Protein AF-A0A7K3HFZ1-F1 (afdb_monomer)

Mean predicted aligned error: 16.38 Å

Solvent-accessible surface area (backbone atoms only — not comparable to full-atom values): 7393 Å² total; per-residue (Å²): 140,80,95,82,77,86,82,77,77,80,77,82,74,72,83,75,73,71,74,68,73,83,69,56,60,66,58,52,51,49,49,54,52,70,71,32,64,67,58,50,52,52,53,49,52,62,49,54,76,75,45,64,87,87,49,98,55,57,67,56,51,53,51,52,52,51,48,50,53,50,50,52,51,52,52,50,51,49,49,48,51,56,50,46,46,55,52,48,50,56,31,55,76,40,48,69,55,47,51,47,54,54,51,50,53,51,50,50,51,50,50,49,50,51,51,47,52,56,58,63,73,74,112

Sequence (123 aa):
MATAGTGTSTDDGTATGTAAPAERPFRRALVISLLNPKAILFFVSFFVQFVDPGYAHPALSFLLLGTFCTLFSFLYLTTLILGGSRIAERFRSRSRLSAGVTSAAGALFLGFAVKLSLSSAAG

Structure (mmCIF, N/CA/C/O backbone):
data_AF-A0A7K3HFZ1-F1
#
_entry.id   AF-A0A7K3HFZ1-F1
#
loop_
_atom_site.group_PDB
_atom_site.id
_atom_site.type_symbol
_atom_site.label_atom_id
_atom_site.label_alt_id
_atom_site.label_comp_id
_atom_site.label_asym_id
_atom_site.label_entity_id
_atom_site.label_seq_id
_atom_site.pdbx_PDB_ins_code
_atom_site.Cartn_x
_atom_site.Cartn_y
_atom_site.Cartn_z
_atom_site.occupancy
_atom_site.B_iso_or_equiv
_atom_site.auth_seq_id
_atom_site.auth_comp_id
_atom_site.auth_asym_id
_atom_site.auth_atom_id
_atom_site.pdbx_PDB_model_num
ATOM 1 N N . MET A 1 1 ? -52.614 -22.013 44.441 1.00 42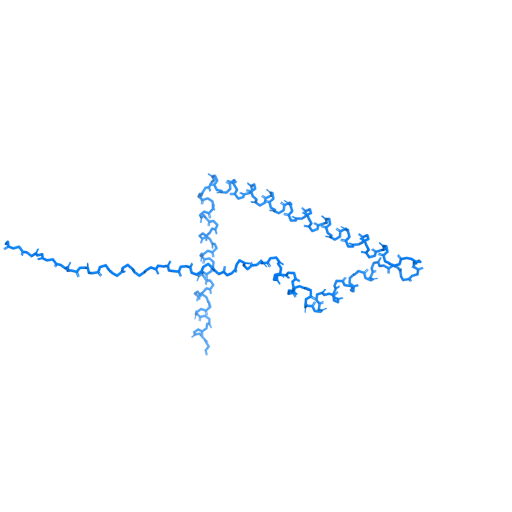.16 1 MET A N 1
ATOM 2 C CA . MET A 1 1 ? -52.038 -23.174 43.729 1.00 42.16 1 MET A CA 1
ATOM 3 C C . MET A 1 1 ? -52.814 -23.304 42.424 1.00 42.16 1 MET A C 1
ATOM 5 O O . MET A 1 1 ? -54.000 -23.547 42.509 1.00 42.16 1 MET A O 1
ATOM 9 N N . ALA A 1 2 ? -52.315 -23.035 41.224 1.00 43.53 2 ALA A N 1
ATOM 10 C CA . ALA A 1 2 ? -51.001 -22.634 40.746 1.00 43.53 2 ALA A CA 1
ATOM 11 C C . ALA A 1 2 ? -51.198 -21.886 39.406 1.00 43.53 2 ALA A C 1
ATOM 13 O O . ALA A 1 2 ? -52.012 -22.299 38.585 1.00 43.53 2 ALA A O 1
ATOM 14 N N . THR A 1 3 ? -50.461 -20.793 39.214 1.00 46.00 3 THR A N 1
ATOM 15 C CA . THR A 1 3 ? -50.266 -20.107 37.930 1.00 46.00 3 THR A CA 1
ATOM 16 C C . THR A 1 3 ? -49.123 -20.807 37.198 1.00 46.00 3 THR A C 1
ATOM 18 O O . THR A 1 3 ? -48.009 -20.796 37.712 1.00 46.00 3 THR A O 1
ATOM 21 N N . ALA A 1 4 ? -49.379 -21.413 36.038 1.00 43.44 4 ALA A N 1
ATOM 22 C CA . ALA A 1 4 ? -48.384 -21.844 35.046 1.00 43.44 4 ALA A CA 1
ATOM 23 C C . ALA A 1 4 ? -49.150 -22.366 33.812 1.00 43.44 4 ALA A C 1
ATOM 25 O O . ALA A 1 4 ? -50.170 -23.018 33.970 1.00 43.44 4 ALA A O 1
ATOM 26 N N . GLY A 1 5 ? -48.759 -22.137 32.568 1.00 42.06 5 GLY A N 1
ATOM 27 C CA . GLY A 1 5 ? -47.545 -21.529 32.072 1.00 42.06 5 GLY A CA 1
ATOM 28 C C . GLY A 1 5 ? -47.727 -21.169 30.602 1.00 42.06 5 GLY A C 1
ATOM 29 O O . GLY A 1 5 ? -48.486 -21.788 29.859 1.00 42.06 5 GLY A O 1
ATOM 30 N N . THR A 1 6 ? -47.027 -20.112 30.235 1.00 46.72 6 THR A N 1
ATOM 31 C CA . THR A 1 6 ? -46.803 -19.594 28.896 1.00 46.72 6 THR A CA 1
ATOM 32 C C . THR A 1 6 ? -46.291 -20.708 27.983 1.00 46.72 6 THR A C 1
ATOM 34 O O . THR A 1 6 ? -45.175 -21.192 28.154 1.00 46.72 6 THR A O 1
ATOM 37 N N . GLY A 1 7 ? -47.102 -21.121 27.010 1.00 43.03 7 GLY A N 1
ATOM 38 C CA . GLY A 1 7 ? -46.674 -21.994 25.921 1.00 43.03 7 GLY A CA 1
ATOM 39 C C . GLY A 1 7 ? -45.816 -21.213 24.933 1.00 43.03 7 GLY A C 1
ATOM 40 O O . GLY A 1 7 ? -46.315 -20.713 23.929 1.00 43.03 7 GLY A O 1
ATOM 41 N N . THR A 1 8 ? -44.526 -21.089 25.234 1.00 46.75 8 THR A N 1
ATOM 42 C CA . THR A 1 8 ? -43.486 -20.732 24.268 1.00 46.75 8 THR A CA 1
ATOM 43 C C . THR A 1 8 ? -43.407 -21.839 23.223 1.00 46.75 8 THR A C 1
ATOM 45 O O . THR A 1 8 ? -42.783 -22.873 23.456 1.00 46.75 8 THR A O 1
ATOM 48 N N . SER A 1 9 ? -44.066 -21.645 22.082 1.00 49.69 9 SER A N 1
ATOM 49 C CA . SER A 1 9 ? -43.762 -22.435 20.891 1.00 49.69 9 SER A CA 1
ATOM 50 C C . SER A 1 9 ? -42.490 -21.860 20.291 1.00 49.69 9 SER A C 1
ATOM 52 O O . SER A 1 9 ? -42.496 -20.787 19.694 1.00 49.69 9 SER A O 1
ATOM 54 N N . THR A 1 10 ? -41.397 -22.560 20.569 1.00 51.84 10 THR A N 1
ATOM 55 C CA . THR A 1 10 ? -40.144 -22.564 19.827 1.00 51.84 10 THR A CA 1
ATOM 56 C C . THR A 1 10 ? -40.427 -22.511 18.326 1.00 51.84 10 THR A C 1
ATOM 58 O O . THR A 1 10 ? -40.800 -23.519 17.734 1.00 51.84 10 THR A O 1
ATOM 61 N N . ASP A 1 11 ? -40.269 -21.337 17.718 1.00 43.47 11 ASP A N 1
ATOM 62 C CA . ASP A 1 11 ? -39.962 -21.250 16.295 1.00 43.47 11 ASP A CA 1
ATOM 63 C C . ASP A 1 11 ? -38.438 -21.226 16.192 1.00 43.47 11 ASP A C 1
ATOM 65 O O . ASP A 1 11 ? -37.789 -20.182 16.295 1.00 43.47 11 ASP A O 1
ATOM 69 N N . ASP A 1 12 ? -37.876 -22.432 16.095 1.00 49.12 12 ASP A N 1
ATOM 70 C CA . ASP A 1 12 ? -36.525 -22.685 15.606 1.00 49.12 12 ASP A CA 1
ATOM 71 C C . ASP A 1 12 ? -36.465 -22.250 14.133 1.00 49.12 12 ASP A C 1
ATOM 73 O O . ASP A 1 12 ? -36.437 -23.052 13.196 1.00 49.12 12 ASP A O 1
ATOM 77 N N . GLY A 1 13 ? -36.445 -20.932 13.936 1.00 43.06 13 GLY A N 1
ATOM 78 C CA . GLY A 1 13 ? -36.195 -20.268 12.669 1.00 43.06 13 GLY A CA 1
ATOM 79 C C . GLY A 1 13 ? -34.729 -20.431 12.305 1.00 43.06 13 GLY A C 1
ATOM 80 O O . GLY A 1 13 ? -33.884 -19.586 12.597 1.00 43.06 13 GLY A O 1
ATOM 81 N N . THR A 1 14 ? -34.448 -21.572 11.695 1.00 41.66 14 THR A N 1
ATOM 82 C CA . THR A 1 14 ? -33.185 -22.016 11.122 1.00 41.66 14 THR A CA 1
ATOM 83 C C . THR A 1 14 ? -32.467 -20.842 10.454 1.00 41.66 14 THR A C 1
ATOM 85 O O . THR A 1 14 ? -32.865 -20.380 9.382 1.00 41.66 14 THR A O 1
ATOM 88 N N . ALA A 1 15 ? -31.394 -20.351 11.085 1.00 44.59 15 ALA A N 1
ATOM 89 C CA . ALA A 1 15 ? -30.459 -19.421 10.467 1.00 44.59 15 ALA A CA 1
ATOM 90 C C . ALA A 1 15 ? -29.789 -20.145 9.295 1.00 44.59 15 ALA A C 1
ATOM 92 O O . ALA A 1 15 ? -28.705 -20.718 9.408 1.00 44.59 15 ALA A O 1
ATOM 93 N N . THR A 1 16 ? -30.480 -20.148 8.159 1.00 43.19 16 THR A N 1
ATOM 94 C CA . THR A 1 16 ? -29.971 -20.625 6.884 1.00 43.19 16 THR A CA 1
ATOM 95 C C . THR A 1 16 ? -28.992 -19.561 6.423 1.00 43.19 16 THR A C 1
ATOM 97 O O . THR A 1 16 ? -29.314 -18.673 5.637 1.00 43.19 16 THR A O 1
ATOM 100 N N . GLY A 1 17 ? -27.792 -19.594 7.001 1.00 46.34 17 GLY A N 1
ATOM 101 C CA . GLY A 1 17 ? -26.643 -18.899 6.464 1.00 46.34 17 GLY A CA 1
ATOM 102 C C . GLY A 1 17 ? -26.363 -19.505 5.101 1.00 46.34 17 GLY A C 1
ATOM 103 O O . GLY A 1 17 ? -25.574 -20.440 4.994 1.00 46.34 17 GLY A O 1
ATOM 104 N N . THR A 1 18 ? -27.042 -19.006 4.067 1.00 44.47 18 THR A N 1
ATOM 105 C CA . THR A 1 18 ? -26.625 -19.188 2.682 1.00 44.47 18 THR A CA 1
ATOM 106 C C . THR A 1 18 ? -25.199 -18.681 2.639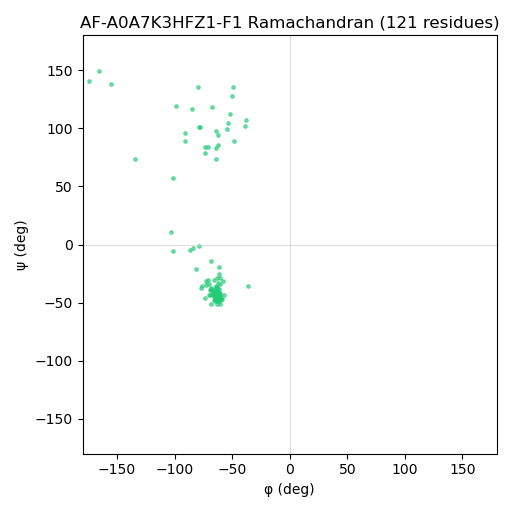 1.00 44.47 18 THR A C 1
ATOM 108 O O . THR A 1 18 ? -24.970 -17.472 2.660 1.00 44.47 18 THR A O 1
ATOM 111 N N . ALA A 1 19 ? -24.239 -19.605 2.692 1.00 52.72 19 ALA A N 1
ATOM 112 C CA . ALA A 1 19 ? -22.836 -19.299 2.531 1.00 52.72 19 ALA A CA 1
ATOM 113 C C . ALA A 1 19 ? -22.730 -18.533 1.214 1.00 52.72 19 ALA A C 1
ATOM 115 O O . ALA A 1 19 ? -22.917 -19.110 0.140 1.00 52.72 19 ALA A O 1
ATOM 116 N N . ALA A 1 20 ? -22.540 -17.213 1.309 1.00 58.06 20 ALA A N 1
ATOM 117 C CA . ALA A 1 20 ? -22.344 -16.369 0.148 1.00 58.06 20 ALA A CA 1
ATOM 118 C C . ALA A 1 20 ? -21.266 -17.043 -0.713 1.00 58.06 20 ALA A C 1
ATOM 120 O O . ALA A 1 20 ? -20.285 -17.546 -0.144 1.00 58.06 20 ALA A O 1
ATOM 121 N N . PRO A 1 21 ? -21.454 -17.134 -2.045 1.00 60.66 21 PRO A N 1
ATOM 122 C CA . PRO A 1 21 ? -20.493 -17.805 -2.912 1.00 60.66 21 PRO A CA 1
ATOM 123 C C . PRO A 1 21 ? -19.125 -17.241 -2.571 1.00 60.66 21 PRO A C 1
ATOM 125 O O . PRO A 1 21 ? -19.024 -16.022 -2.511 1.00 60.66 21 PRO A O 1
ATOM 128 N N . ALA A 1 22 ? -18.144 -18.106 -2.277 1.00 63.12 22 ALA A N 1
ATOM 129 C CA . ALA A 1 22 ? -16.815 -17.732 -1.796 1.00 63.12 22 ALA A CA 1
ATOM 130 C C . ALA A 1 22 ? -16.242 -16.614 -2.673 1.00 63.12 22 ALA A C 1
ATOM 132 O O . ALA A 1 22 ? -15.637 -16.852 -3.725 1.00 63.12 22 ALA A O 1
ATOM 133 N N . GLU A 1 23 ? -16.532 -15.379 -2.281 1.00 61.59 23 GLU A N 1
ATOM 134 C CA . GLU A 1 23 ? -16.355 -14.232 -3.138 1.00 61.59 23 GLU A CA 1
ATOM 135 C C . GLU A 1 23 ? -14.876 -13.968 -3.073 1.00 61.59 23 GLU A C 1
ATOM 137 O O . GLU A 1 23 ? -14.397 -13.498 -2.053 1.00 61.59 23 GLU A O 1
ATOM 142 N N . ARG A 1 24 ? -14.141 -14.388 -4.109 1.00 79.56 24 ARG A N 1
ATOM 143 C CA . ARG A 1 24 ? -12.682 -14.283 -4.162 1.00 79.56 24 ARG A CA 1
ATOM 144 C C . ARG A 1 24 ? -12.337 -12.794 -4.122 1.00 79.56 24 ARG A C 1
ATOM 146 O O . ARG A 1 24 ? -12.302 -12.167 -5.186 1.00 79.56 24 ARG A O 1
ATOM 153 N N . PRO A 1 25 ? -12.064 -12.213 -2.941 1.00 76.25 25 PRO A N 1
ATOM 154 C CA . PRO A 1 25 ? -12.063 -10.766 -2.787 1.00 76.25 25 PRO A CA 1
ATOM 155 C C . PRO A 1 25 ? -10.848 -10.185 -3.507 1.00 76.25 25 PRO A C 1
ATOM 157 O O . PRO A 1 25 ? -10.937 -9.133 -4.127 1.00 76.25 25 PRO A O 1
ATOM 160 N N . PHE A 1 26 ? -9.756 -10.955 -3.564 1.00 76.94 26 PHE A N 1
ATOM 161 C CA . PHE A 1 26 ? -8.600 -10.687 -4.408 1.00 76.94 26 PHE A CA 1
ATOM 162 C C . PHE A 1 26 ? -8.955 -10.621 -5.896 1.00 76.94 26 PHE A C 1
ATOM 164 O O . PHE A 1 26 ? -8.552 -9.682 -6.565 1.00 76.94 26 PHE A O 1
ATOM 171 N N . ARG A 1 27 ? -9.735 -11.574 -6.431 1.00 79.50 27 ARG A N 1
ATOM 172 C CA . ARG A 1 27 ? -10.115 -11.565 -7.854 1.00 79.50 27 ARG A CA 1
ATOM 173 C C . ARG A 1 27 ? -11.009 -10.372 -8.164 1.00 79.50 27 ARG A C 1
ATOM 175 O O . ARG A 1 27 ? -10.820 -9.744 -9.195 1.00 79.50 27 ARG A O 1
ATOM 182 N N . ARG A 1 28 ? -11.948 -10.040 -7.276 1.00 81.00 28 ARG A N 1
ATOM 183 C CA . ARG A 1 28 ? -12.802 -8.857 -7.428 1.00 81.00 28 ARG A CA 1
ATOM 184 C C . ARG A 1 28 ? -11.983 -7.568 -7.361 1.00 81.00 28 ARG A C 1
ATOM 186 O O . ARG A 1 28 ? -12.113 -6.742 -8.253 1.00 81.00 28 ARG A O 1
ATOM 193 N N . ALA A 1 29 ? -11.096 -7.426 -6.378 1.00 80.62 29 ALA A N 1
ATOM 194 C CA . ALA A 1 29 ? -10.194 -6.281 -6.266 1.00 80.62 29 ALA A CA 1
ATOM 195 C C . ALA A 1 29 ? -9.260 -6.161 -7.479 1.00 80.62 29 ALA A C 1
ATOM 197 O O . ALA A 1 29 ? -9.086 -5.066 -8.006 1.00 80.62 29 ALA A O 1
ATOM 198 N N . LEU A 1 30 ? -8.716 -7.281 -7.961 1.00 81.25 30 LEU A N 1
ATOM 199 C CA . LEU A 1 30 ? -7.874 -7.350 -9.151 1.00 81.25 30 LEU A CA 1
ATOM 200 C C . LEU A 1 30 ? -8.660 -6.924 -10.392 1.00 81.25 30 LEU A C 1
ATOM 202 O O . LEU A 1 30 ? -8.233 -6.020 -11.096 1.00 81.25 30 LEU A O 1
ATOM 206 N N . VAL A 1 31 ? -9.841 -7.500 -10.620 1.00 84.75 31 VAL A N 1
ATOM 207 C CA . VAL A 1 31 ? -10.710 -7.131 -11.746 1.00 84.75 31 VAL A CA 1
ATOM 208 C C . VAL A 1 31 ? -11.095 -5.656 -11.670 1.00 84.75 31 VAL A C 1
ATOM 210 O O . VAL A 1 31 ? -10.932 -4.964 -12.660 1.00 84.75 31 VAL A O 1
ATOM 213 N N . ILE A 1 32 ? -11.524 -5.136 -10.518 1.00 84.44 32 ILE A N 1
ATOM 214 C CA . ILE A 1 32 ? -11.876 -3.714 -10.359 1.00 84.44 32 ILE A CA 1
ATOM 215 C C . ILE A 1 32 ? -10.667 -2.807 -10.624 1.00 84.44 32 ILE A C 1
ATOM 217 O O . ILE A 1 32 ? -10.809 -1.786 -11.292 1.00 84.44 32 ILE A O 1
ATOM 221 N N . SER A 1 33 ? -9.484 -3.180 -10.133 1.00 78.81 33 SER A N 1
ATOM 222 C CA . SER A 1 33 ? -8.259 -2.392 -10.324 1.00 78.81 33 SER A CA 1
ATOM 223 C C . SER A 1 33 ? -7.796 -2.409 -11.784 1.00 78.81 33 SER A C 1
ATOM 225 O O . SER A 1 33 ? -7.401 -1.368 -12.300 1.00 78.81 33 SER A O 1
ATOM 227 N N . LEU A 1 34 ? -7.899 -3.554 -12.472 1.00 81.19 34 LEU A N 1
ATOM 228 C CA . LEU A 1 34 ? -7.580 -3.686 -13.901 1.00 81.19 34 LEU A CA 1
ATOM 229 C C . LEU A 1 34 ? -8.635 -3.024 -14.798 1.00 81.19 34 LEU A C 1
ATOM 231 O O . LEU A 1 34 ? -8.297 -2.467 -15.835 1.00 81.19 34 LEU A O 1
ATOM 235 N N . LEU A 1 35 ? -9.913 -3.059 -14.417 1.00 85.69 35 LEU A N 1
ATOM 236 C CA . LEU A 1 35 ? -10.993 -2.391 -15.149 1.00 85.69 35 LEU A CA 1
ATOM 237 C C . LEU A 1 35 ? -11.050 -0.884 -14.861 1.00 85.69 35 LEU A C 1
ATOM 239 O O . LEU A 1 35 ? -11.898 -0.202 -15.430 1.00 85.69 35 LEU A O 1
ATOM 243 N N . ASN A 1 36 ? -10.176 -0.342 -14.004 1.00 85.19 36 ASN A N 1
ATOM 244 C CA . ASN A 1 36 ? -10.073 1.091 -13.769 1.00 85.19 36 ASN A CA 1
ATOM 245 C C . ASN A 1 36 ? -9.040 1.713 -14.731 1.00 85.19 36 ASN A C 1
ATOM 247 O O . ASN A 1 36 ? -7.845 1.735 -14.421 1.00 85.19 36 ASN A O 1
ATOM 251 N N . PRO A 1 37 ? -9.460 2.273 -15.884 1.00 82.00 37 PRO A N 1
ATOM 252 C CA . PRO A 1 37 ? -8.518 2.813 -16.864 1.00 82.00 37 PRO A CA 1
ATOM 253 C C . PRO A 1 37 ? -7.710 3.983 -16.297 1.00 82.00 37 PRO A C 1
ATOM 255 O O . PRO A 1 37 ? -6.564 4.186 -16.679 1.00 82.00 37 PRO A O 1
ATOM 258 N N . LYS A 1 38 ? -8.271 4.735 -15.342 1.00 85.25 38 LYS A N 1
ATOM 259 C CA . LYS A 1 38 ? -7.591 5.867 -14.705 1.00 85.25 38 LYS A CA 1
ATOM 260 C C . LYS A 1 38 ? -6.379 5.418 -13.883 1.00 85.25 38 LYS A C 1
ATOM 262 O O . LYS A 1 38 ? -5.329 6.045 -13.981 1.00 85.25 38 LYS A O 1
ATOM 267 N N . ALA A 1 39 ? -6.503 4.329 -13.12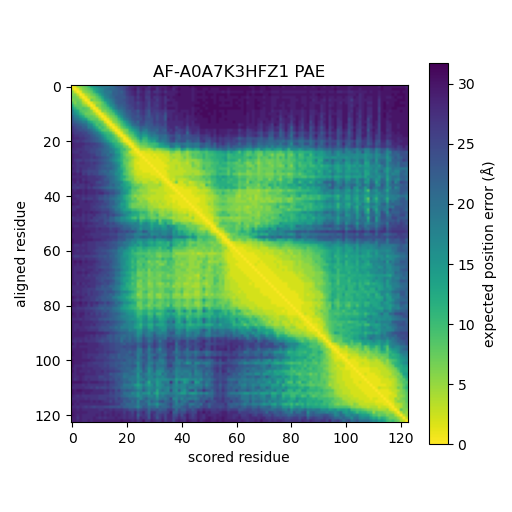3 1.00 82.12 39 ALA A N 1
ATOM 268 C CA . ALA A 1 39 ? -5.403 3.744 -12.361 1.00 82.12 39 ALA A CA 1
ATOM 269 C C . ALA A 1 39 ? -4.291 3.229 -13.283 1.00 82.12 39 ALA A C 1
ATOM 271 O O . ALA A 1 39 ? -3.120 3.510 -13.036 1.00 82.12 39 ALA A O 1
ATOM 272 N N . ILE A 1 40 ? -4.653 2.549 -14.377 1.00 81.94 40 ILE A N 1
ATOM 273 C CA . ILE A 1 40 ? -3.683 2.069 -15.372 1.00 81.94 40 ILE A CA 1
ATOM 274 C C . ILE A 1 40 ? -2.954 3.241 -16.030 1.00 81.94 40 ILE A C 1
ATOM 276 O O . ILE A 1 40 ? -1.729 3.239 -16.081 1.00 81.94 40 ILE A O 1
ATOM 280 N N . LEU A 1 41 ? -3.678 4.260 -16.500 1.00 84.44 41 LEU A N 1
ATOM 281 C CA . LEU A 1 41 ? -3.069 5.427 -17.145 1.00 84.44 41 LEU A CA 1
ATOM 282 C C . LEU A 1 41 ? -2.163 6.206 -16.187 1.00 84.44 41 LEU A C 1
ATOM 284 O O . LEU A 1 41 ? -1.095 6.656 -16.594 1.00 84.44 41 LEU A O 1
ATOM 288 N N . PHE A 1 42 ? -2.550 6.331 -14.915 1.00 81.44 42 PHE A N 1
ATOM 289 C CA . PHE A 1 42 ? -1.695 6.928 -13.891 1.00 81.44 42 PHE A CA 1
ATOM 290 C C . PHE A 1 42 ? -0.414 6.111 -13.680 1.00 81.44 42 PHE A C 1
ATOM 292 O O . PHE A 1 42 ? 0.680 6.671 -13.692 1.00 81.44 42 PHE A O 1
ATOM 299 N N . PHE A 1 43 ? -0.539 4.788 -13.549 1.00 79.19 43 PHE A N 1
ATOM 300 C CA . PHE A 1 43 ? 0.590 3.877 -13.369 1.00 79.19 43 PHE A CA 1
ATOM 301 C C . PHE A 1 43 ? 1.551 3.898 -14.566 1.00 79.19 43 PHE A C 1
ATOM 303 O O . PHE A 1 43 ? 2.755 4.065 -14.388 1.00 79.19 43 PHE A O 1
ATOM 310 N N . VAL A 1 44 ? 1.022 3.812 -15.790 1.00 77.12 44 VAL A N 1
ATOM 311 C CA . VAL A 1 44 ? 1.812 3.889 -17.028 1.00 77.12 44 VAL A CA 1
ATOM 312 C C . VAL A 1 44 ? 2.465 5.261 -17.177 1.00 77.12 44 VAL A C 1
ATOM 314 O O . VAL A 1 44 ? 3.637 5.319 -17.527 1.00 77.12 44 VAL A O 1
ATOM 317 N N . SER A 1 45 ? 1.763 6.358 -16.872 1.00 80.19 45 SER A N 1
ATOM 318 C CA . SER A 1 45 ? 2.336 7.711 -16.932 1.00 80.19 45 SER A CA 1
ATOM 319 C C . SER A 1 45 ? 3.478 7.891 -15.935 1.00 80.19 45 SER A C 1
ATOM 321 O O . SER A 1 45 ? 4.526 8.419 -16.297 1.00 80.19 45 SER A O 1
ATOM 323 N N . PHE A 1 46 ? 3.315 7.402 -14.704 1.00 76.75 46 PHE A N 1
ATOM 324 C CA . PHE A 1 46 ? 4.392 7.399 -13.718 1.00 76.75 46 PHE A CA 1
ATOM 325 C C . PHE A 1 46 ? 5.581 6.562 -14.205 1.00 76.75 46 PHE A C 1
ATOM 327 O O . PHE A 1 46 ? 6.719 6.965 -14.023 1.00 76.75 46 PHE A O 1
ATOM 334 N N . PHE A 1 47 ? 5.340 5.433 -14.876 1.00 75.88 47 PHE A N 1
ATOM 335 C CA . P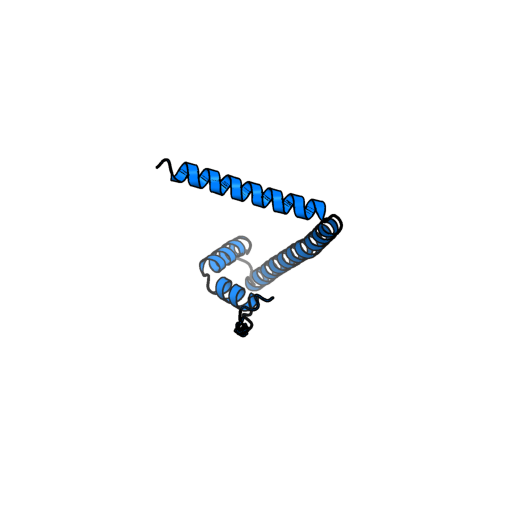HE A 1 47 ? 6.409 4.558 -15.362 1.00 75.88 47 PHE A CA 1
ATOM 336 C C . PHE A 1 47 ? 7.147 5.118 -16.576 1.00 75.88 47 PHE A C 1
ATOM 338 O O . PHE A 1 47 ? 8.374 5.137 -16.570 1.00 75.88 47 PHE A O 1
ATOM 345 N N . VAL A 1 48 ? 6.430 5.622 -17.584 1.00 70.38 48 VAL A N 1
ATOM 346 C CA . VAL A 1 48 ? 7.021 6.247 -18.780 1.00 70.38 48 VAL A CA 1
ATOM 347 C C . VAL A 1 48 ? 7.911 7.433 -18.400 1.00 70.38 48 VAL A C 1
ATOM 349 O O . VAL A 1 48 ? 8.927 7.643 -19.049 1.00 70.38 48 VAL A O 1
ATOM 352 N N . GLN A 1 49 ? 7.605 8.154 -17.315 1.00 72.75 49 GLN A N 1
ATOM 353 C CA . GLN A 1 49 ? 8.463 9.237 -16.812 1.00 72.75 49 GLN A CA 1
ATOM 354 C C . GLN A 1 49 ? 9.867 8.773 -16.385 1.00 72.75 49 GLN A C 1
ATOM 356 O O . GLN A 1 49 ? 10.795 9.575 -16.422 1.00 72.75 49 GLN A O 1
ATOM 361 N N . PHE A 1 50 ? 10.042 7.505 -15.998 1.00 69.12 50 PHE A N 1
ATOM 362 C CA . PHE A 1 50 ? 11.343 6.941 -15.611 1.00 69.12 50 PHE A CA 1
ATOM 363 C C . PHE A 1 50 ? 11.993 6.087 -16.708 1.00 69.12 50 PHE A C 1
ATOM 365 O O . PHE A 1 50 ? 13.120 5.624 -16.526 1.00 69.12 50 PHE A O 1
ATOM 372 N N . VAL A 1 51 ? 11.303 5.844 -17.827 1.00 67.88 51 VAL A N 1
ATOM 373 C CA . VAL A 1 51 ? 11.824 5.053 -18.948 1.00 67.88 51 VAL A CA 1
ATOM 374 C C . VAL A 1 51 ? 12.342 5.996 -20.026 1.00 67.88 51 VAL A C 1
ATOM 376 O O . VAL A 1 51 ? 11.578 6.765 -20.599 1.00 67.88 51 VAL A O 1
ATOM 379 N N . ASP A 1 52 ? 13.634 5.904 -20.337 1.00 67.94 52 ASP A N 1
ATOM 380 C CA . ASP A 1 52 ? 14.217 6.633 -21.462 1.00 67.94 52 ASP A CA 1
ATOM 381 C C . ASP A 1 52 ? 13.666 6.073 -22.794 1.00 67.94 52 ASP A C 1
ATOM 383 O O . ASP A 1 52 ? 13.870 4.887 -23.090 1.00 67.94 52 ASP A O 1
ATOM 387 N N . PRO A 1 53 ? 12.961 6.884 -23.609 1.00 61.97 53 PRO A N 1
ATOM 388 C CA . PRO A 1 53 ? 12.403 6.442 -24.885 1.00 61.97 53 PRO A CA 1
ATOM 389 C C . PRO A 1 53 ? 13.474 6.127 -25.944 1.00 61.97 53 PRO A C 1
ATOM 391 O O . PRO A 1 53 ? 13.148 5.500 -26.951 1.00 61.97 53 PRO A O 1
ATOM 394 N N . GLY A 1 54 ? 14.734 6.533 -25.740 1.00 64.38 54 GLY A N 1
ATOM 395 C CA . GLY A 1 54 ? 15.863 6.243 -26.630 1.00 64.38 54 GLY A CA 1
ATOM 396 C C . GLY A 1 54 ? 16.526 4.879 -26.404 1.00 64.38 54 GLY A C 1
ATOM 397 O O . GLY A 1 54 ? 17.456 4.523 -27.129 1.00 64.38 54 GLY A O 1
ATOM 398 N N . TYR A 1 55 ? 16.079 4.102 -25.412 1.00 66.88 55 TYR A N 1
ATOM 399 C CA . TYR A 1 55 ? 16.660 2.795 -25.105 1.00 66.88 55 TYR A CA 1
ATOM 400 C C . TYR A 1 55 ? 16.150 1.705 -26.059 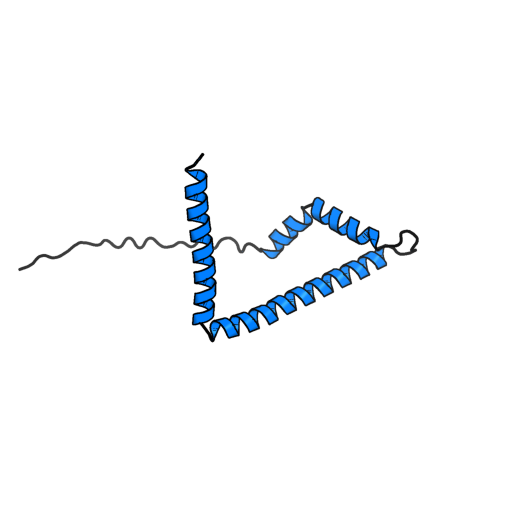1.00 66.88 55 TYR A C 1
ATOM 402 O O . TYR A 1 55 ? 14.950 1.577 -26.293 1.00 66.88 55 TYR A O 1
ATOM 410 N N . ALA A 1 56 ? 17.051 0.856 -26.563 1.00 68.06 56 ALA A N 1
ATOM 411 C CA . ALA A 1 56 ? 16.728 -0.174 -27.560 1.00 68.06 56 ALA A CA 1
ATOM 412 C C . ALA A 1 56 ? 15.697 -1.225 -27.086 1.00 68.06 56 ALA A C 1
ATOM 414 O O . ALA A 1 56 ? 15.073 -1.900 -27.907 1.00 68.06 56 ALA A O 1
ATOM 415 N N . HIS A 1 57 ? 15.495 -1.371 -25.770 1.00 70.00 57 HIS A N 1
ATOM 416 C CA . HIS A 1 57 ? 14.596 -2.366 -25.176 1.00 70.00 57 HIS A CA 1
ATOM 417 C C . HIS A 1 57 ? 13.700 -1.767 -24.073 1.00 70.00 57 HIS A C 1
ATOM 419 O O . HIS A 1 57 ? 13.894 -2.067 -22.893 1.00 70.00 57 HIS A O 1
ATOM 425 N N . PRO A 1 58 ? 12.679 -0.960 -24.416 1.00 68.75 58 PRO A N 1
ATOM 426 C CA . PRO A 1 58 ? 11.802 -0.313 -23.431 1.00 68.75 58 PRO A CA 1
ATOM 427 C C . PRO A 1 58 ? 11.043 -1.319 -22.545 1.00 68.75 58 PRO A C 1
ATOM 429 O O . PRO A 1 58 ? 10.768 -1.043 -21.379 1.00 68.75 58 PRO A O 1
ATOM 432 N N . ALA A 1 59 ? 10.762 -2.523 -23.059 1.00 75.38 59 ALA A N 1
ATOM 433 C CA . ALA A 1 59 ? 10.118 -3.600 -22.304 1.00 75.38 59 ALA A CA 1
ATOM 434 C C . ALA A 1 59 ? 10.930 -4.055 -21.074 1.00 75.38 59 ALA A C 1
ATOM 436 O O . ALA A 1 59 ? 10.337 -4.390 -20.048 1.00 75.38 59 ALA A O 1
ATOM 437 N N . LEU A 1 60 ? 12.269 -4.032 -21.141 1.00 77.25 60 LEU A N 1
ATOM 438 C CA . LEU A 1 60 ? 13.123 -4.379 -19.998 1.00 77.25 60 LEU A CA 1
ATOM 439 C C . LEU A 1 60 ? 13.024 -3.331 -18.886 1.00 77.25 60 LEU A C 1
ATOM 441 O O . LEU A 1 60 ? 12.957 -3.693 -17.713 1.00 77.25 60 LEU A O 1
ATOM 445 N N . SER A 1 61 ? 12.936 -2.048 -19.242 1.00 78.69 61 SER A N 1
ATOM 446 C CA . SER A 1 61 ? 12.758 -0.961 -18.277 1.00 78.69 61 SER A CA 1
ATOM 447 C C . SER A 1 61 ? 11.416 -1.072 -17.548 1.00 78.69 61 SER A C 1
ATOM 449 O O . SER A 1 61 ? 11.373 -0.955 -16.323 1.00 78.69 61 SER A O 1
ATOM 451 N N . PHE A 1 62 ? 10.332 -1.400 -18.263 1.00 78.25 62 PHE A N 1
ATOM 452 C CA . PHE A 1 62 ? 9.033 -1.686 -17.639 1.00 78.25 62 PHE A CA 1
ATOM 453 C C . PHE A 1 62 ? 9.068 -2.926 -16.738 1.00 78.25 62 PHE A C 1
ATOM 455 O O . PHE A 1 62 ? 8.475 -2.907 -15.659 1.00 78.25 62 PHE A O 1
ATOM 462 N N . LEU A 1 63 ? 9.770 -3.990 -17.145 1.00 82.31 63 LEU A N 1
ATOM 463 C CA . LEU A 1 63 ? 9.902 -5.209 -16.344 1.00 82.31 63 LEU A CA 1
ATOM 464 C C . LEU A 1 63 ? 10.676 -4.951 -15.044 1.00 82.31 63 LEU A C 1
ATOM 466 O O . LEU A 1 63 ? 10.234 -5.375 -13.974 1.00 82.31 63 LEU A O 1
ATOM 470 N N . LEU A 1 64 ? 11.793 -4.223 -15.114 1.00 83.12 64 LEU A N 1
ATOM 471 C CA . LEU A 1 64 ? 12.566 -3.820 -13.938 1.00 83.12 64 LEU A CA 1
ATOM 472 C C . LEU A 1 64 ? 11.724 -2.943 -13.008 1.00 83.12 64 LEU A C 1
ATOM 474 O O . LEU A 1 64 ? 11.625 -3.235 -11.816 1.00 83.12 64 LEU A O 1
ATOM 478 N N . LEU A 1 65 ? 11.056 -1.920 -13.544 1.00 80.94 65 LEU A N 1
ATOM 479 C CA . LEU A 1 65 ? 10.254 -0.992 -12.747 1.00 80.94 65 LEU A CA 1
ATOM 480 C C . LEU A 1 65 ? 9.036 -1.678 -12.103 1.00 80.94 65 LEU A C 1
ATOM 482 O O . LEU A 1 65 ? 8.755 -1.466 -10.921 1.00 80.94 65 LEU A O 1
ATOM 486 N N . GLY A 1 66 ? 8.368 -2.578 -12.831 1.00 83.25 66 GLY A N 1
ATOM 487 C CA . GLY A 1 66 ? 7.304 -3.430 -12.295 1.00 83.25 66 GLY A CA 1
ATOM 488 C C . GLY A 1 66 ? 7.801 -4.392 -11.209 1.00 83.25 66 GLY A C 1
ATOM 489 O O . GLY A 1 66 ? 7.119 -4.591 -10.199 1.00 83.25 66 GLY A O 1
ATOM 490 N N . THR A 1 67 ? 9.014 -4.930 -11.363 1.00 85.81 67 THR A N 1
ATOM 491 C CA . THR A 1 67 ? 9.655 -5.788 -10.354 1.00 85.81 67 THR A CA 1
ATOM 492 C C . THR A 1 67 ? 9.950 -5.005 -9.078 1.00 85.81 67 THR A C 1
ATOM 494 O O . THR A 1 67 ? 9.575 -5.456 -7.996 1.00 85.81 67 THR A O 1
ATOM 497 N N . PHE A 1 68 ? 10.530 -3.805 -9.183 1.00 87.12 68 PHE A N 1
ATOM 498 C CA . PHE A 1 68 ? 10.739 -2.928 -8.027 1.00 87.12 68 PHE A CA 1
ATOM 499 C C . PHE A 1 68 ? 9.417 -2.571 -7.346 1.00 87.12 68 PHE A C 1
ATOM 501 O O . PHE A 1 68 ? 9.303 -2.715 -6.131 1.00 87.12 68 PHE A O 1
ATOM 508 N N . CYS A 1 69 ? 8.395 -2.176 -8.108 1.00 84.81 69 CYS A N 1
ATOM 509 C CA . CYS A 1 69 ? 7.074 -1.858 -7.565 1.00 84.81 69 CYS A CA 1
ATOM 510 C C . CYS A 1 69 ? 6.465 -3.040 -6.788 1.00 84.81 69 CYS A C 1
ATOM 512 O O . CYS A 1 69 ? 5.952 -2.864 -5.678 1.00 84.81 69 CYS A O 1
ATOM 514 N N . THR A 1 70 ? 6.582 -4.255 -7.331 1.00 87.94 70 THR A N 1
ATOM 515 C CA . THR A 1 70 ? 6.129 -5.489 -6.674 1.00 87.94 70 THR A CA 1
ATOM 516 C C . THR A 1 70 ? 6.929 -5.764 -5.405 1.00 87.94 70 THR A C 1
ATOM 518 O O . THR A 1 70 ? 6.342 -6.058 -4.365 1.00 87.94 70 THR A O 1
ATOM 521 N N . LEU A 1 71 ? 8.255 -5.619 -5.458 1.00 91.75 71 LEU A N 1
ATOM 522 C CA . LEU A 1 71 ? 9.143 -5.854 -4.322 1.00 91.75 71 LEU A CA 1
ATOM 523 C C . LEU A 1 71 ? 8.869 -4.875 -3.174 1.00 91.75 71 LEU A C 1
ATOM 525 O O . LEU A 1 71 ? 8.725 -5.306 -2.031 1.00 91.75 71 LEU A O 1
ATOM 529 N N . PHE A 1 72 ? 8.732 -3.580 -3.471 1.00 89.88 72 PHE A N 1
ATOM 530 C CA . PHE A 1 72 ? 8.371 -2.566 -2.478 1.00 89.88 72 PHE A CA 1
ATOM 531 C C . PHE A 1 72 ? 6.992 -2.830 -1.881 1.00 89.88 72 PHE A C 1
ATOM 533 O O . PHE A 1 72 ? 6.838 -2.761 -0.664 1.00 89.88 72 PHE A O 1
ATOM 540 N N . SER A 1 73 ? 6.007 -3.181 -2.711 1.00 88.62 73 SER A N 1
ATOM 541 C CA . SER A 1 73 ? 4.652 -3.506 -2.250 1.00 88.62 73 SER A CA 1
ATOM 542 C C . SER A 1 73 ? 4.648 -4.732 -1.337 1.00 88.62 73 SER A C 1
ATOM 544 O O . SER A 1 73 ? 4.029 -4.715 -0.273 1.00 88.62 73 SER A O 1
ATOM 546 N N . PHE A 1 74 ? 5.381 -5.782 -1.713 1.00 90.94 74 PHE A N 1
ATOM 547 C CA . PHE A 1 74 ? 5.528 -6.994 -0.913 1.00 90.94 74 PHE A CA 1
ATOM 548 C C . PHE A 1 74 ? 6.241 -6.713 0.412 1.00 90.94 74 PHE A C 1
A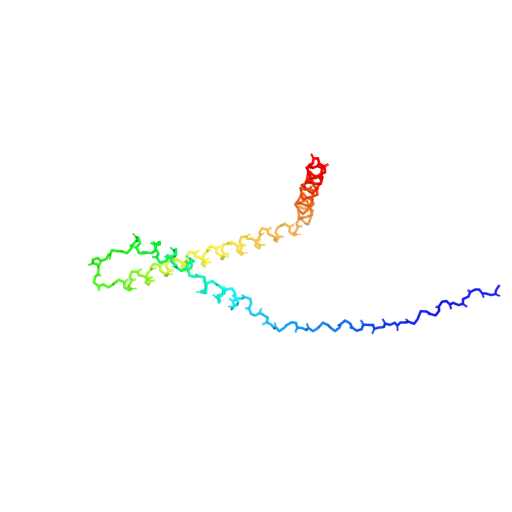TOM 550 O O . PHE A 1 74 ? 5.768 -7.141 1.466 1.00 90.94 74 PHE A O 1
ATOM 557 N N . LEU A 1 75 ? 7.348 -5.967 0.381 1.00 93.88 75 LEU A N 1
ATOM 558 C CA . LEU A 1 75 ? 8.111 -5.611 1.574 1.00 93.88 75 LEU A CA 1
ATOM 559 C C . LEU A 1 75 ? 7.290 -4.725 2.516 1.00 93.88 75 LEU A C 1
ATOM 561 O O . LEU A 1 75 ? 7.262 -4.973 3.722 1.00 93.88 75 LEU A O 1
ATOM 565 N N . TYR A 1 76 ? 6.583 -3.735 1.971 1.00 90.25 76 TYR A N 1
ATOM 566 C CA . TYR A 1 76 ? 5.679 -2.869 2.720 1.00 90.25 76 TYR A CA 1
ATOM 567 C C . TYR A 1 76 ? 4.563 -3.678 3.379 1.00 90.25 76 TYR A C 1
ATOM 569 O O . TYR A 1 76 ? 4.378 -3.584 4.591 1.00 90.25 76 TYR A O 1
ATOM 577 N N . LEU A 1 77 ? 3.863 -4.522 2.616 1.00 89.31 77 LEU A N 1
ATOM 578 C CA . LEU A 1 77 ? 2.758 -5.319 3.139 1.00 89.31 77 LEU A CA 1
ATOM 579 C C . LEU A 1 77 ? 3.242 -6.334 4.178 1.00 89.31 77 LEU A C 1
ATOM 581 O O . LEU A 1 77 ? 2.614 -6.489 5.219 1.00 89.31 77 LEU A O 1
ATOM 585 N N . THR A 1 78 ? 4.389 -6.971 3.949 1.00 91.25 78 THR A N 1
ATOM 586 C CA . THR A 1 78 ? 5.011 -7.887 4.915 1.00 91.25 78 THR A CA 1
ATOM 587 C C . THR A 1 78 ? 5.393 -7.155 6.199 1.00 91.25 78 THR A C 1
ATOM 589 O O . THR A 1 78 ? 5.089 -7.633 7.291 1.00 91.25 78 THR A O 1
ATOM 592 N N . THR A 1 79 ? 5.993 -5.968 6.090 1.00 91.38 79 THR A N 1
ATOM 593 C CA . THR A 1 79 ? 6.328 -5.120 7.244 1.00 91.38 79 THR A CA 1
ATOM 594 C C . THR A 1 79 ? 5.070 -4.684 7.989 1.00 91.38 79 THR A C 1
ATOM 596 O O . THR A 1 79 ? 5.049 -4.710 9.217 1.00 91.38 79 THR A O 1
ATOM 599 N N . LEU A 1 80 ? 4.000 -4.343 7.270 1.00 88.62 80 LEU A N 1
ATOM 600 C CA . LEU A 1 80 ? 2.719 -3.955 7.851 1.00 88.62 80 LEU A CA 1
ATOM 601 C C . LEU A 1 80 ? 2.035 -5.131 8.555 1.00 88.62 80 LEU A C 1
ATOM 603 O O . LEU A 1 80 ? 1.525 -4.959 9.656 1.00 88.62 80 LEU A O 1
ATOM 607 N N . ILE A 1 81 ? 2.051 -6.324 7.959 1.00 87.69 81 ILE A N 1
ATOM 608 C CA . ILE A 1 81 ? 1.455 -7.529 8.547 1.00 87.69 81 ILE A CA 1
ATOM 609 C C . ILE A 1 81 ? 2.252 -7.966 9.771 1.00 87.69 81 ILE A C 1
ATOM 611 O O . ILE A 1 81 ? 1.658 -8.159 10.823 1.00 87.69 81 ILE A O 1
ATOM 615 N N . LEU A 1 82 ? 3.576 -8.102 9.664 1.00 86.19 82 LEU A N 1
ATOM 616 C CA . LEU A 1 82 ? 4.424 -8.548 10.774 1.00 86.19 82 LEU A CA 1
ATOM 617 C C . LEU A 1 82 ? 4.520 -7.491 11.876 1.00 86.19 82 LEU A C 1
ATOM 619 O O . LEU A 1 82 ? 4.446 -7.813 13.058 1.00 86.19 82 LEU A O 1
ATOM 623 N N . GLY A 1 83 ? 4.693 -6.223 11.510 1.00 85.75 83 GLY A N 1
ATOM 624 C CA . GLY A 1 83 ? 4.716 -5.111 12.455 1.00 85.75 83 GLY A CA 1
ATOM 625 C C . GLY A 1 83 ? 3.354 -4.928 13.114 1.00 85.75 83 GLY A C 1
ATOM 626 O O . GLY A 1 83 ? 3.262 -4.870 14.338 1.00 85.75 83 GLY A O 1
ATOM 627 N N . GLY A 1 84 ? 2.290 -4.923 12.315 1.00 82.56 84 GLY A N 1
ATOM 628 C CA . GLY A 1 84 ? 0.911 -4.831 12.778 1.00 82.56 84 GLY A CA 1
ATOM 629 C C . GLY A 1 84 ? 0.510 -6.003 13.664 1.00 82.56 84 GLY A C 1
ATOM 630 O O . GLY A 1 84 ? -0.076 -5.767 14.714 1.00 82.56 84 GLY A O 1
ATOM 631 N N . SER A 1 85 ? 0.876 -7.242 13.322 1.00 78.88 85 SER A N 1
ATOM 632 C CA . SER A 1 85 ? 0.597 -8.417 14.156 1.00 78.88 85 SER A CA 1
ATOM 633 C C . SER A 1 85 ? 1.366 -8.368 15.470 1.00 78.88 85 SER A C 1
ATOM 635 O O . SER A 1 85 ? 0.763 -8.560 16.517 1.00 78.88 85 SER A O 1
ATOM 637 N N . ARG A 1 86 ? 2.653 -7.999 15.462 1.00 76.25 86 ARG A N 1
ATOM 638 C CA . ARG A 1 86 ? 3.467 -7.839 16.684 1.00 76.25 86 ARG A CA 1
ATOM 639 C C . ARG A 1 86 ? 2.929 -6.736 17.593 1.00 76.25 86 ARG A C 1
ATOM 641 O O . ARG A 1 86 ? 2.884 -6.905 18.814 1.00 76.25 86 ARG A O 1
ATOM 648 N N . ILE A 1 87 ? 2.520 -5.607 17.013 1.00 77.19 87 ILE A N 1
ATOM 649 C CA . ILE A 1 87 ? 1.881 -4.509 17.746 1.00 77.19 87 ILE A CA 1
ATOM 650 C C . ILE A 1 87 ? 0.536 -4.983 18.296 1.00 77.19 87 ILE A C 1
ATOM 652 O O . ILE A 1 87 ? 0.296 -4.826 19.489 1.00 77.19 87 ILE A O 1
ATOM 656 N N . ALA A 1 88 ? -0.304 -5.612 17.473 1.00 72.06 88 ALA A N 1
ATOM 657 C CA . ALA A 1 88 ? -1.620 -6.109 17.859 1.00 72.06 88 ALA A CA 1
ATOM 658 C C . ALA A 1 88 ? -1.543 -7.206 18.929 1.00 72.06 88 ALA A C 1
ATOM 660 O O . ALA A 1 88 ? -2.349 -7.200 19.850 1.00 72.06 88 ALA A O 1
ATOM 661 N N . GLU A 1 89 ? -0.564 -8.106 18.871 1.00 69.56 89 GLU A N 1
ATOM 662 C CA . GLU A 1 89 ? -0.308 -9.133 19.886 1.00 69.56 89 GLU A CA 1
ATOM 663 C C . GLU A 1 89 ? 0.116 -8.504 21.215 1.00 69.56 89 GLU A C 1
ATOM 665 O O . GLU A 1 89 ? -0.423 -8.864 22.263 1.00 69.56 89 GLU A O 1
ATOM 670 N N . ARG A 1 90 ? 1.006 -7.501 21.194 1.00 63.00 90 ARG A N 1
ATOM 671 C CA . ARG A 1 90 ? 1.346 -6.721 22.399 1.00 63.00 90 ARG A CA 1
ATOM 672 C C . ARG A 1 90 ? 0.154 -5.929 22.935 1.00 63.00 90 ARG A C 1
ATOM 674 O O . ARG A 1 90 ? -0.008 -5.801 24.148 1.00 63.00 90 ARG A O 1
ATOM 681 N N . PHE A 1 91 ? -0.695 -5.417 22.050 1.00 63.25 91 PHE A N 1
ATOM 682 C CA . PHE A 1 91 ? -1.922 -4.714 22.414 1.00 63.25 91 PHE A CA 1
ATOM 683 C C . PHE A 1 91 ? -2.979 -5.660 22.988 1.00 63.25 91 PHE A C 1
ATOM 685 O O . PHE A 1 91 ? -3.705 -5.293 23.907 1.00 63.25 91 PHE A O 1
ATOM 692 N N . ARG A 1 92 ? -3.033 -6.899 22.493 1.00 60.84 92 ARG A N 1
ATOM 693 C CA . ARG A 1 92 ? -3.930 -7.956 22.960 1.00 60.84 92 ARG A CA 1
ATOM 694 C C . ARG A 1 92 ? -3.457 -8.550 24.287 1.00 60.84 92 ARG A C 1
ATOM 696 O O . ARG A 1 92 ? -4.295 -8.809 25.145 1.00 60.84 92 ARG A O 1
ATOM 703 N N . SER A 1 93 ? -2.143 -8.668 24.514 1.00 59.66 93 SER A N 1
ATOM 704 C CA . SER A 1 93 ? -1.602 -9.039 25.834 1.00 59.66 93 SER A CA 1
ATOM 705 C C . SER A 1 93 ? -1.878 -7.957 26.888 1.00 59.66 93 SER A C 1
ATOM 707 O O . SER A 1 93 ? -2.133 -8.267 28.050 1.00 59.66 93 SER A O 1
ATOM 709 N N . ARG A 1 94 ? -1.950 -6.684 26.472 1.00 61.25 94 ARG A N 1
ATOM 710 C CA . ARG A 1 94 ? -2.470 -5.563 27.269 1.00 61.25 94 ARG A CA 1
ATOM 711 C C . ARG A 1 94 ? -3.896 -5.187 26.854 1.00 61.25 94 ARG A C 1
ATOM 713 O O . ARG A 1 94 ? -4.141 -4.029 26.532 1.00 61.25 94 ARG A O 1
ATOM 720 N N . SER A 1 95 ? -4.839 -6.134 26.916 1.00 58.75 95 SER A N 1
ATOM 721 C CA . SER A 1 95 ? -6.275 -5.977 26.576 1.00 58.75 95 SER A CA 1
ATOM 722 C C . SER A 1 95 ? -6.900 -4.610 26.948 1.00 58.75 95 SER A C 1
ATOM 724 O O . SER A 1 95 ? -7.669 -4.034 26.180 1.00 58.75 95 SER A O 1
ATOM 726 N N . ARG A 1 96 ? -6.487 -4.010 28.074 1.00 59.66 96 ARG A N 1
ATOM 727 C CA . ARG A 1 96 ? -6.928 -2.676 28.530 1.00 59.66 96 ARG A CA 1
ATOM 728 C C . ARG A 1 96 ? -6.562 -1.522 27.581 1.00 59.66 96 ARG A C 1
ATOM 730 O O . ARG A 1 96 ? -7.319 -0.565 27.477 1.00 59.66 96 ARG A O 1
ATOM 737 N N . LEU A 1 97 ? -5.430 -1.600 26.883 1.00 61.47 97 LEU A N 1
ATOM 738 C CA . LEU A 1 97 ? -4.968 -0.589 25.924 1.00 61.47 97 LEU A CA 1
ATOM 739 C C . LEU A 1 97 ? -5.739 -0.697 24.595 1.00 61.47 97 LEU A C 1
ATOM 741 O O . LEU A 1 97 ? -6.146 0.321 24.038 1.00 61.47 97 LEU A O 1
ATOM 745 N N . SER A 1 98 ? -6.043 -1.930 24.165 1.00 60.53 98 SER A N 1
ATOM 746 C CA . SER A 1 98 ? -6.954 -2.220 23.043 1.00 60.53 98 SER A CA 1
ATOM 747 C C . SER A 1 98 ? -8.370 -1.724 23.280 1.00 60.53 98 SER A C 1
ATOM 749 O O . SER A 1 98 ? -8.962 -1.104 22.391 1.00 60.53 98 SER A O 1
ATOM 751 N N . ALA A 1 99 ? -8.890 -1.938 24.488 1.00 64.62 99 ALA A N 1
ATOM 752 C CA . ALA A 1 99 ? -10.157 -1.358 24.908 1.00 64.62 99 ALA A CA 1
ATOM 753 C C . ALA A 1 99 ? -10.087 0.180 24.927 1.00 64.62 99 ALA A C 1
ATOM 755 O O . ALA A 1 99 ? -10.995 0.831 24.427 1.00 64.62 99 ALA A O 1
ATOM 756 N N . GLY A 1 100 ? -8.985 0.766 25.410 1.00 73.00 100 GLY A N 1
ATOM 757 C CA . GLY A 1 100 ? -8.792 2.219 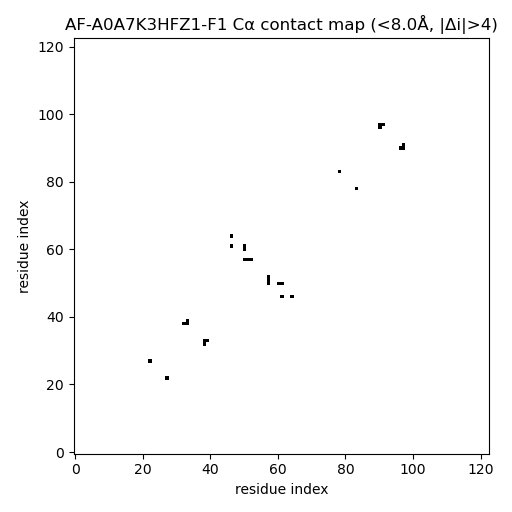25.458 1.00 73.00 100 GLY A CA 1
ATOM 758 C C . GLY A 1 100 ? -8.829 2.901 24.088 1.00 73.00 100 GLY A C 1
ATOM 759 O O . GLY A 1 100 ? -9.556 3.875 23.915 1.00 73.00 100 GLY A O 1
ATOM 760 N N . VAL A 1 101 ? -8.102 2.379 23.094 1.00 75.38 101 VAL A N 1
ATOM 761 C CA . VAL A 1 101 ? -8.101 2.959 21.735 1.00 75.38 101 VAL A CA 1
ATOM 762 C C . VAL A 1 101 ? -9.443 2.768 21.033 1.00 75.38 101 VAL A C 1
ATOM 764 O O . VAL A 1 101 ? -9.913 3.690 20.369 1.00 75.38 101 VAL A O 1
ATOM 767 N N . THR A 1 102 ? -10.098 1.620 21.224 1.00 77.25 102 THR A N 1
ATOM 768 C CA . THR A 1 102 ? -11.437 1.377 20.659 1.00 77.25 102 THR A CA 1
ATOM 769 C C . THR A 1 102 ? -12.471 2.320 21.275 1.00 77.25 102 THR A C 1
ATOM 771 O O . THR A 1 102 ? -13.240 2.947 20.548 1.00 77.25 102 THR A O 1
ATOM 774 N N . SER A 1 103 ? -12.449 2.497 22.599 1.00 75.38 103 SER A N 1
ATOM 775 C CA . SER A 1 103 ? -13.325 3.444 23.293 1.00 75.38 103 SER A CA 1
ATOM 776 C C . SER A 1 103 ? -13.034 4.895 22.912 1.00 75.38 103 SER A C 1
ATOM 778 O O . SER A 1 103 ? -13.971 5.668 22.752 1.00 75.38 103 SER A O 1
ATOM 780 N N . ALA A 1 104 ? -11.768 5.274 22.710 1.00 83.69 104 ALA A N 1
ATOM 781 C CA . ALA A 1 104 ? -11.404 6.616 22.252 1.00 83.69 104 ALA A CA 1
ATOM 782 C C . ALA A 1 104 ? -11.904 6.887 20.825 1.00 83.69 104 ALA A C 1
ATOM 784 O O . ALA A 1 104 ? -12.492 7.935 20.571 1.00 83.69 104 ALA A O 1
ATOM 785 N N . ALA A 1 105 ? -11.738 5.930 19.907 1.00 85.12 105 ALA A N 1
ATOM 786 C CA . ALA A 1 105 ? -12.281 6.032 18.555 1.00 85.12 105 ALA A CA 1
ATOM 787 C C . ALA A 1 105 ? -13.816 6.128 18.575 1.00 85.12 105 ALA A C 1
ATOM 789 O O . ALA A 1 105 ? -14.385 6.992 17.909 1.00 85.12 105 ALA A O 1
ATOM 790 N N . GLY A 1 106 ? -14.484 5.303 19.389 1.00 83.75 106 GLY A N 1
ATOM 791 C CA . GLY A 1 106 ? -15.932 5.367 19.593 1.00 83.75 106 GLY A CA 1
ATOM 792 C C . GLY A 1 106 ? -16.394 6.711 20.164 1.00 83.75 106 GLY A C 1
ATOM 793 O O . GLY A 1 106 ? -17.355 7.287 19.663 1.00 83.75 106 GLY A O 1
ATOM 794 N N . ALA A 1 107 ? -15.680 7.257 21.151 1.00 89.00 107 ALA A N 1
ATOM 795 C CA . ALA A 1 107 ? -15.971 8.567 21.729 1.00 89.00 107 ALA A CA 1
ATOM 796 C C . ALA A 1 107 ? -15.785 9.703 20.714 1.00 89.00 107 ALA A C 1
ATOM 798 O O . ALA A 1 107 ? -16.607 10.616 20.665 1.00 89.00 107 ALA A O 1
ATOM 799 N N . LEU A 1 108 ? -14.753 9.632 19.867 1.00 91.31 108 LEU A N 1
ATOM 800 C CA . LEU A 1 108 ? -14.550 10.591 18.780 1.00 91.31 108 LEU A CA 1
ATOM 801 C C . LEU A 1 108 ? -15.678 10.514 17.750 1.00 91.31 108 LEU A C 1
ATOM 803 O O . LEU A 1 108 ? -16.221 11.551 17.380 1.00 91.31 108 LEU A O 1
ATOM 807 N N . PHE A 1 109 ? -16.074 9.313 17.321 1.00 90.50 109 PHE A N 1
ATOM 808 C CA . PHE A 1 109 ? -17.201 9.141 16.401 1.00 90.50 109 PHE A CA 1
ATOM 809 C C . PHE A 1 109 ? -18.516 9.632 16.998 1.00 90.50 109 PHE A C 1
ATOM 811 O O . PHE A 1 109 ? -19.273 10.315 16.312 1.00 90.50 109 PHE A O 1
ATOM 818 N N . LEU A 1 110 ? -18.774 9.339 18.272 1.00 89.56 110 LEU A N 1
ATOM 819 C CA . LEU A 1 110 ? -19.963 9.821 18.965 1.00 89.56 110 LEU A CA 1
ATOM 820 C C . LEU A 1 110 ? -19.945 11.350 19.092 1.00 89.56 110 LEU A C 1
ATOM 822 O O . LEU A 1 110 ? -20.949 12.000 18.819 1.00 89.56 110 LEU A O 1
ATOM 826 N N . GLY A 1 111 ? -18.789 11.934 19.414 1.00 89.31 111 GLY A N 1
ATOM 827 C CA . GLY A 1 111 ? -18.589 13.382 19.422 1.00 89.31 111 GLY A CA 1
ATOM 828 C C . GLY A 1 111 ? -18.825 14.011 18.047 1.00 89.31 111 GLY A C 1
ATOM 829 O O . GLY A 1 111 ? -19.529 15.014 17.945 1.00 89.31 111 GLY A O 1
ATOM 830 N N . PHE A 1 112 ? -18.314 13.398 16.977 1.00 89.88 112 PHE A N 1
ATOM 831 C CA . PHE A 1 112 ? -18.584 13.832 15.606 1.00 89.88 112 PH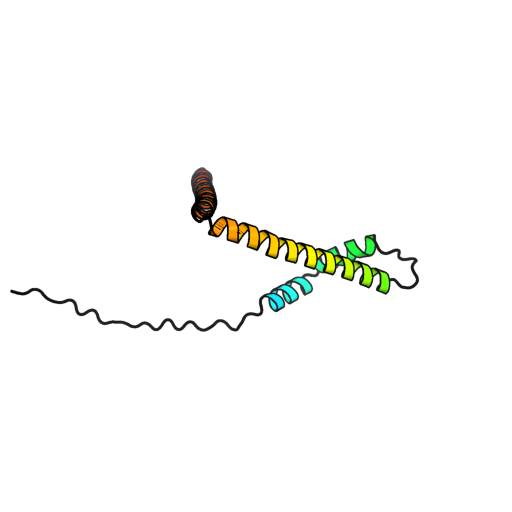E A CA 1
ATOM 832 C C . PHE A 1 112 ? -20.061 13.711 15.240 1.00 89.88 112 PHE A C 1
ATOM 834 O O . PHE A 1 112 ? -20.593 14.639 14.642 1.00 89.88 112 PHE A O 1
ATOM 841 N N . ALA A 1 113 ? -20.734 12.625 15.618 1.00 88.50 113 ALA A N 1
ATOM 842 C CA . ALA A 1 113 ? -22.159 12.433 15.365 1.00 88.50 113 ALA A CA 1
ATOM 843 C C . ALA A 1 113 ? -23.007 13.486 16.091 1.00 88.50 113 ALA A C 1
ATOM 845 O O . ALA A 1 113 ? -23.886 14.087 15.479 1.00 88.50 113 ALA A O 1
ATOM 846 N N . VAL A 1 114 ? -22.701 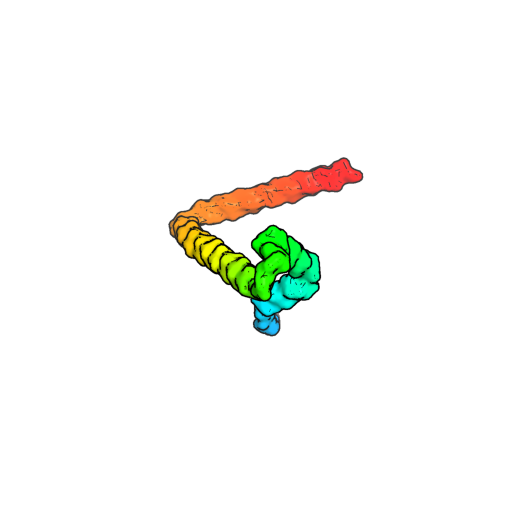13.781 17.358 1.00 92.94 114 VAL A N 1
ATOM 847 C CA . VAL A 1 114 ? -23.359 14.855 18.119 1.00 92.94 114 VAL A CA 1
ATOM 848 C C . VAL A 1 114 ? -23.090 16.213 17.472 1.00 92.94 114 VAL A C 1
ATOM 850 O O . VAL A 1 114 ? -24.026 16.973 17.235 1.00 92.94 114 VAL A O 1
ATOM 853 N N . LYS A 1 115 ? -21.836 16.514 17.116 1.00 87.75 115 LYS A N 1
ATOM 854 C CA . LYS A 1 115 ? -21.473 17.781 16.465 1.00 87.75 115 LYS A CA 1
ATOM 855 C C . LYS A 1 115 ? -22.132 17.926 15.093 1.00 87.75 115 LYS A C 1
ATOM 857 O O . LYS A 1 115 ? -22.539 19.026 14.735 1.00 87.75 115 LYS A O 1
ATOM 862 N N . LEU A 1 116 ? -22.264 16.834 14.344 1.00 89.88 116 LEU A N 1
ATOM 863 C CA . LEU A 1 116 ? -22.964 16.799 13.065 1.00 89.88 116 LEU A CA 1
ATOM 864 C C . LEU A 1 116 ? -24.470 16.976 13.254 1.00 89.88 116 LEU A C 1
ATOM 866 O O . LEU A 1 116 ? -25.061 17.768 12.537 1.00 89.88 116 LEU A O 1
ATOM 870 N N . SER A 1 117 ? -25.078 16.312 14.237 1.00 89.00 117 SER A N 1
ATOM 871 C CA . SER A 1 117 ? -26.503 16.465 14.544 1.00 89.00 117 SER A CA 1
ATOM 872 C C . SER A 1 117 ? -26.832 17.891 14.977 1.00 89.00 117 SER A C 1
ATOM 874 O O . SER A 1 117 ? -27.815 18.452 14.510 1.00 89.00 117 SER A O 1
ATOM 876 N N . LEU A 1 118 ? -26.005 18.498 15.831 1.00 87.88 118 LEU A N 1
ATOM 877 C CA . LEU A 1 118 ? -26.182 19.884 16.267 1.00 87.88 118 LEU A CA 1
ATOM 878 C C . LEU A 1 118 ? -25.933 20.873 15.121 1.00 87.88 118 LEU A C 1
ATOM 880 O O . LEU A 1 118 ? -26.665 21.846 14.988 1.00 87.88 118 LEU A O 1
ATOM 884 N N . SER A 1 119 ? -24.935 20.618 14.269 1.00 78.75 119 SER A N 1
ATOM 885 C CA . SER A 1 119 ? -24.651 21.467 13.106 1.00 78.75 119 SER A CA 1
ATOM 886 C C . SER A 1 119 ? -25.683 21.311 11.987 1.00 78.75 119 SER A C 1
ATOM 888 O O . SER A 1 119 ? -25.920 22.267 11.262 1.00 78.75 119 SER A O 1
ATOM 890 N N . SER A 1 120 ? -26.276 20.127 11.829 1.00 67.19 120 SER A N 1
ATOM 891 C CA . SER A 1 120 ? -27.322 19.850 10.841 1.00 67.19 120 SER A CA 1
ATOM 892 C C . SER A 1 120 ? -28.703 20.308 11.310 1.00 67.19 120 SER A C 1
ATOM 894 O O . SER A 1 120 ? -29.571 20.486 10.469 1.00 67.19 120 SER A O 1
ATOM 896 N N . ALA A 1 121 ? -28.917 20.482 12.619 1.00 59.47 121 ALA A N 1
ATOM 897 C CA . ALA A 1 121 ? -30.152 21.028 13.189 1.00 59.47 121 ALA A CA 1
ATOM 898 C C . ALA A 1 121 ? -30.158 22.570 13.267 1.00 59.47 121 ALA A C 1
ATOM 900 O O . ALA A 1 121 ? -31.155 23.154 13.682 1.00 59.47 121 ALA A O 1
ATOM 901 N N . ALA A 1 122 ? -29.045 23.220 12.907 1.00 56.19 122 ALA A N 1
ATOM 902 C CA . ALA A 1 122 ? -28.881 24.675 12.889 1.00 56.19 122 ALA A CA 1
ATOM 903 C C . ALA A 1 122 ? -28.953 25.286 11.470 1.00 56.19 122 ALA A C 1
ATOM 905 O O . ALA A 1 122 ? -28.603 26.455 11.300 1.00 56.19 122 ALA A O 1
ATOM 906 N N . GLY A 1 123 ? -29.369 24.504 10.466 1.00 45.47 123 GLY A N 1
ATOM 907 C CA . GLY A 1 123 ? -29.673 24.949 9.099 1.00 45.47 123 GLY A CA 1
ATOM 908 C C . GLY A 1 123 ? -31.101 24.589 8.725 1.00 45.47 123 GLY A C 1
ATOM 909 O O . GLY A 1 123 ? -31.672 25.325 7.895 1.00 45.47 123 GLY A O 1
#

Foldseek 3Di:
DDDDDDPPDDPPPPPPPPPDPPPVVVVVVVCVCVVPVVNVVVVVVVQVVVFDPPDPCSVVSVVVVVVVVVVCVVVVVVCCCVVVVVVVVVCVVVVVNVVVVVVVVVVVVVVVVVVCVVVVVVD

pLDDT: mean 72.79, std 15.28, range [41.66, 93.88]

Radius of gyration: 27.23 Å; Cα contacts (8 Å, |Δi|>4): 15; chains: 1; bounding box: 69×48×71 Å

Secondary structure (DSSP, 8-state):
------------------------HHHHHHHHHHT-HHHHHHHHHHHHTTS-TTSS-HHHHHHHHHHHHHHHHHHHHHHHHHHHHHHHHHHHHTHHHHHHHHHHHHHHHHHHHHHHHHHHTT-